Protein AF-A0A949YTZ1-F1 (afdb_monomer_lite)

pLDDT: mean 80.29, std 13.19, range [44.75, 94.56]

Secondary structure (DSSP, 8-state):
--HHHHHHHHHHHHHHHHHHHHHS-SGGGGGHHHHHHHHHHHHHHHH-TTTTTT-GGGGGTT-HHHHTTHHHH-HHHHHHHHHHHHHHHHHHHHHHTT-SSTHHHHHHHHHHHHHHHH--

Sequence (120 aa):
MVPLGRALTLVIAVSLARHAVVHWGHWLSIFVYPALTSGFDILESSFSALGSVGSLAYSQMNAIHVIQIASLSGTSGIVFIVNLFASIWAIAWYQGSLEGQFRRSYAAAGTVVLVVLAFD

Structure (mmCIF, N/CA/C/O backbone):
data_AF-A0A949YTZ1-F1
#
_entry.id   AF-A0A949YTZ1-F1
#
loop_
_atom_site.group_PDB
_atom_site.id
_atom_site.type_symbol
_atom_site.label_atom_id
_atom_site.label_alt_id
_atom_site.label_comp_id
_atom_site.label_asym_id
_atom_site.label_entity_id
_atom_site.label_seq_id
_atom_site.pdbx_PDB_ins_code
_atom_site.Cartn_x
_atom_site.Cartn_y
_atom_site.Cartn_z
_atom_site.occupancy
_atom_site.B_iso_or_equiv
_atom_site.auth_seq_id
_atom_site.auth_comp_id
_atom_site.auth_asym_id
_atom_site.auth_atom_id
_atom_site.pdbx_PDB_model_num
ATOM 1 N N . MET A 1 1 ? 22.061 -3.035 -3.610 1.00 44.75 1 MET A N 1
ATOM 2 C CA . MET A 1 1 ? 22.238 -2.146 -2.439 1.00 44.75 1 MET A CA 1
ATOM 3 C C . MET A 1 1 ? 21.166 -1.048 -2.429 1.00 44.75 1 MET A C 1
ATOM 5 O O . MET A 1 1 ? 21.493 0.119 -2.569 1.00 44.75 1 MET A O 1
ATOM 9 N N . VAL A 1 2 ? 19.886 -1.408 -2.241 1.00 56.72 2 VAL A N 1
ATOM 10 C CA . VAL A 1 2 ? 18.777 -0.4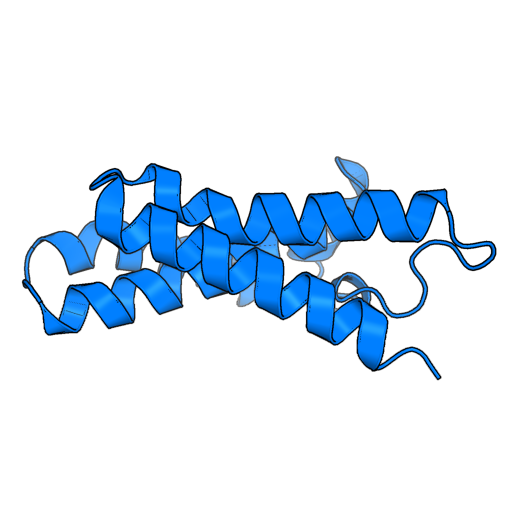38 -2.053 1.00 56.72 2 VAL A CA 1
ATOM 11 C C . VAL A 1 2 ? 17.997 -0.698 -0.739 1.00 56.72 2 VAL A C 1
ATOM 13 O O . VAL A 1 2 ? 16.778 -0.814 -0.771 1.00 56.72 2 VAL A O 1
ATOM 16 N N . PRO A 1 3 ? 18.637 -0.862 0.441 1.00 71.19 3 PRO A N 1
ATOM 17 C CA . PRO A 1 3 ? 17.878 -1.051 1.682 1.00 71.19 3 PRO A CA 1
ATOM 18 C C . PRO A 1 3 ? 17.386 0.278 2.280 1.00 71.19 3 PRO A C 1
ATOM 20 O O . PRO A 1 3 ? 16.286 0.338 2.819 1.00 71.19 3 PRO A O 1
ATOM 23 N N . LEU A 1 4 ? 18.169 1.359 2.167 1.00 73.25 4 LEU A N 1
ATOM 24 C CA . LEU A 1 4 ? 17.906 2.591 2.918 1.00 73.25 4 LEU A CA 1
ATOM 25 C C . LEU A 1 4 ? 16.748 3.414 2.335 1.00 73.25 4 LEU A C 1
ATOM 27 O O . LEU A 1 4 ? 15.892 3.876 3.080 1.00 73.25 4 LEU A O 1
ATOM 31 N N . GLY A 1 5 ? 16.692 3.555 1.006 1.00 76.62 5 GLY A N 1
ATOM 32 C CA . GLY A 1 5 ? 15.622 4.297 0.328 1.00 76.62 5 GLY A CA 1
ATOM 33 C C . GLY A 1 5 ? 14.251 3.669 0.575 1.00 76.62 5 GLY A C 1
ATOM 34 O O . GLY A 1 5 ? 13.339 4.341 1.041 1.00 76.62 5 GLY A O 1
ATOM 35 N N . ARG A 1 6 ? 14.141 2.348 0.383 1.00 77.94 6 ARG A N 1
ATOM 36 C CA . ARG A 1 6 ? 12.920 1.579 0.678 1.00 77.94 6 ARG A CA 1
ATOM 37 C C . ARG A 1 6 ? 12.518 1.694 2.152 1.00 77.94 6 ARG A C 1
ATOM 39 O O . ARG A 1 6 ? 11.340 1.880 2.441 1.00 77.94 6 ARG A O 1
ATOM 46 N N . ALA A 1 7 ? 13.478 1.633 3.079 1.00 82.44 7 ALA A N 1
ATOM 47 C CA . ALA A 1 7 ? 13.200 1.803 4.503 1.00 82.44 7 ALA A CA 1
ATOM 48 C C . ALA A 1 7 ? 12.639 3.199 4.821 1.00 82.44 7 ALA A C 1
ATOM 50 O O . ALA A 1 7 ? 11.643 3.300 5.532 1.00 82.44 7 ALA A O 1
ATOM 51 N N . LEU A 1 8 ? 13.218 4.265 4.257 1.00 86.06 8 LEU A N 1
ATOM 52 C CA . LEU A 1 8 ? 12.710 5.631 4.430 1.00 86.06 8 LEU A CA 1
ATOM 53 C C . LEU A 1 8 ? 11.294 5.779 3.873 1.00 86.06 8 LEU A C 1
ATOM 55 O O . LEU A 1 8 ? 10.420 6.300 4.564 1.00 86.06 8 LEU A O 1
ATOM 59 N N . THR A 1 9 ? 11.051 5.263 2.669 1.00 87.19 9 THR A N 1
ATOM 60 C CA . THR A 1 9 ? 9.725 5.255 2.047 1.00 87.19 9 THR A CA 1
ATOM 61 C C . THR A 1 9 ? 8.686 4.591 2.949 1.00 87.19 9 THR A C 1
ATOM 63 O O . THR A 1 9 ? 7.614 5.152 3.175 1.00 87.19 9 THR A O 1
ATOM 66 N N . LEU A 1 10 ? 9.013 3.427 3.520 1.00 86.50 10 LEU A N 1
ATOM 67 C CA . LEU A 1 10 ? 8.124 2.710 4.435 1.00 86.50 10 LEU A CA 1
ATOM 68 C C . LEU A 1 10 ? 7.902 3.474 5.741 1.00 86.50 10 LEU A C 1
ATOM 70 O O . LEU A 1 10 ? 6.763 3.594 6.183 1.00 86.50 10 LEU A O 1
ATOM 74 N N . VAL A 1 11 ? 8.959 4.022 6.343 1.00 90.75 11 VAL A N 1
ATOM 75 C CA . VAL A 1 11 ? 8.850 4.810 7.580 1.00 90.75 11 VAL A CA 1
ATOM 76 C C . VAL A 1 11 ? 7.938 6.016 7.368 1.00 90.75 11 VAL A C 1
ATOM 78 O O . VAL A 1 11 ? 7.053 6.259 8.190 1.00 90.75 11 VAL A O 1
ATOM 81 N N . ILE A 1 12 ? 8.102 6.736 6.256 1.00 92.19 12 ILE A N 1
ATOM 82 C CA . ILE A 1 12 ? 7.249 7.871 5.890 1.00 92.19 12 ILE A CA 1
ATOM 83 C C . ILE A 1 12 ? 5.807 7.392 5.689 1.00 92.19 12 ILE A C 1
ATOM 85 O O . ILE A 1 12 ? 4.900 7.896 6.354 1.00 92.19 12 ILE A O 1
ATOM 89 N N . ALA A 1 13 ? 5.591 6.386 4.838 1.00 92.88 13 ALA A N 1
ATOM 90 C CA . ALA A 1 13 ? 4.256 5.882 4.521 1.00 92.88 13 ALA A CA 1
ATOM 91 C C . ALA A 1 13 ? 3.496 5.409 5.770 1.00 92.88 13 ALA A C 1
ATOM 93 O O . ALA A 1 13 ? 2.340 5.784 5.970 1.00 92.88 13 ALA A O 1
ATOM 94 N N . VAL A 1 14 ? 4.151 4.638 6.641 1.00 91.69 14 VAL A N 1
ATOM 95 C CA . VAL A 1 14 ? 3.554 4.125 7.882 1.00 91.69 14 VAL A CA 1
ATOM 96 C C . VAL A 1 14 ? 3.296 5.249 8.883 1.00 91.69 14 VAL A C 1
ATOM 98 O O . VAL A 1 14 ? 2.235 5.271 9.503 1.00 91.69 14 VAL A O 1
ATOM 101 N N . SER A 1 15 ? 4.217 6.204 9.034 1.00 92.38 15 SER A N 1
ATOM 102 C CA . SER A 1 15 ? 4.050 7.310 9.989 1.00 92.38 15 SER A CA 1
ATOM 103 C C . SER A 1 15 ? 2.879 8.217 9.609 1.00 92.38 15 SER A C 1
ATOM 105 O O . SER A 1 15 ? 2.051 8.538 10.465 1.00 92.38 15 SER A O 1
ATOM 107 N N . LEU A 1 16 ? 2.761 8.578 8.325 1.00 92.81 16 LEU A N 1
ATOM 108 C CA . LEU A 1 16 ? 1.634 9.365 7.817 1.00 92.81 16 LEU A CA 1
ATOM 109 C C . LEU A 1 16 ? 0.314 8.594 7.898 1.00 92.81 16 LEU A C 1
ATOM 111 O O . LEU A 1 16 ? -0.684 9.151 8.354 1.00 92.81 16 LEU A O 1
ATOM 115 N N . ALA A 1 17 ? 0.308 7.312 7.521 1.00 91.38 17 ALA A N 1
ATOM 116 C CA . ALA A 1 17 ? -0.885 6.479 7.637 1.00 91.38 17 ALA A CA 1
ATOM 117 C C . ALA A 1 17 ? -1.345 6.354 9.094 1.00 91.38 17 ALA A C 1
ATOM 119 O O . ALA A 1 17 ? -2.524 6.543 9.387 1.00 91.38 17 ALA A O 1
ATOM 120 N N . ARG A 1 18 ? -0.418 6.128 10.033 1.00 89.81 18 ARG A N 1
ATOM 121 C CA . ARG A 1 18 ? -0.726 6.089 11.468 1.00 89.81 18 ARG A CA 1
ATOM 122 C C . ARG A 1 18 ? -1.295 7.418 11.951 1.00 89.81 18 ARG A C 1
ATOM 124 O O . ARG A 1 18 ? -2.280 7.418 12.683 1.00 89.81 18 ARG A O 1
ATOM 131 N N . HIS A 1 19 ? -0.692 8.538 11.558 1.00 92.19 19 HIS A N 1
ATOM 132 C CA . HIS A 1 19 ? -1.188 9.859 11.933 1.00 92.19 19 HIS A CA 1
ATOM 133 C C . HIS A 1 19 ? -2.622 10.082 11.423 1.00 92.19 19 HIS A C 1
ATOM 135 O O . HIS A 1 19 ? -3.484 10.493 12.196 1.00 92.19 19 HIS A O 1
ATOM 141 N N . ALA A 1 20 ? -2.909 9.723 10.169 1.00 89.88 20 ALA A N 1
ATOM 142 C CA . ALA A 1 20 ? -4.254 9.813 9.605 1.00 89.88 20 ALA A CA 1
ATOM 143 C C . ALA A 1 20 ? -5.265 8.920 10.345 1.00 89.88 20 ALA A C 1
ATOM 145 O O . ALA A 1 20 ? -6.353 9.378 10.687 1.00 89.88 20 ALA A O 1
ATOM 146 N N . VAL A 1 21 ? -4.904 7.668 10.644 1.00 88.06 21 VAL A N 1
ATOM 147 C CA . VAL A 1 21 ? -5.779 6.725 11.368 1.00 88.06 21 VAL A CA 1
ATOM 148 C C . VAL A 1 21 ? -6.105 7.223 12.778 1.00 88.06 21 VAL A C 1
ATOM 150 O O . VAL A 1 21 ? -7.247 7.105 13.212 1.00 88.06 21 VAL A O 1
ATOM 153 N N . VAL A 1 22 ? -5.126 7.793 13.486 1.00 88.81 22 VAL A N 1
ATOM 154 C CA . VAL A 1 22 ? -5.305 8.256 14.872 1.00 88.81 22 VAL A CA 1
ATOM 155 C C . VAL A 1 22 ? -6.042 9.596 14.948 1.00 88.81 22 VAL A C 1
ATOM 157 O O . VAL A 1 22 ? -6.839 9.788 15.862 1.00 88.81 22 VAL A O 1
ATOM 160 N N . HIS A 1 23 ? -5.797 10.524 14.017 1.00 87.50 23 HIS A N 1
ATOM 161 C CA . HIS A 1 23 ? -6.281 11.904 14.150 1.00 87.50 23 HIS A CA 1
ATOM 162 C C . HIS A 1 23 ? -7.477 12.266 13.268 1.00 87.50 23 HIS A C 1
ATOM 164 O O . HIS A 1 23 ? -8.210 13.184 13.623 1.00 87.50 23 HIS A O 1
ATOM 170 N N . TRP A 1 24 ? -7.696 11.605 12.125 1.00 84.25 24 TRP A N 1
ATOM 171 C CA . TRP A 1 24 ? -8.760 12.031 11.203 1.00 84.25 24 TRP A CA 1
ATOM 172 C C . TRP A 1 24 ? -10.133 11.465 11.563 1.00 84.25 24 TRP A C 1
ATOM 174 O O . TRP A 1 24 ? -11.140 12.017 11.131 1.00 84.25 24 TRP A O 1
ATOM 184 N N . GLY A 1 25 ? -10.193 10.349 12.300 1.00 73.88 25 GLY A N 1
ATOM 185 C CA . GLY A 1 25 ? -11.455 9.695 12.676 1.00 73.88 25 GLY A CA 1
ATOM 186 C C . GLY A 1 25 ? -12.326 9.259 11.487 1.00 73.88 25 GLY A C 1
ATOM 187 O O . GLY A 1 25 ? -13.496 8.933 11.665 1.00 73.88 25 GLY A O 1
ATOM 188 N N . HIS A 1 26 ? -11.778 9.265 10.267 1.00 81.38 26 HIS A N 1
ATOM 189 C CA . HIS A 1 26 ? -12.518 9.061 9.028 1.00 81.38 26 HIS A CA 1
ATOM 190 C C . HIS A 1 26 ? -12.070 7.785 8.312 1.00 81.38 26 HIS A C 1
ATOM 192 O O . HIS A 1 26 ? -10.886 7.431 8.300 1.00 81.38 26 HIS A O 1
ATOM 198 N N . TRP A 1 27 ? -13.015 7.114 7.652 1.00 79.38 27 TRP A N 1
ATOM 199 C CA . TRP A 1 27 ? -12.775 5.843 6.960 1.00 79.38 27 TRP A CA 1
ATOM 200 C C . TRP A 1 27 ? -11.802 5.954 5.780 1.00 79.38 27 TRP A C 1
ATOM 202 O O . TRP A 1 27 ? -11.151 4.982 5.414 1.00 79.38 27 TRP A O 1
ATOM 212 N N . LEU A 1 28 ? -11.625 7.160 5.232 1.00 86.56 28 LEU A N 1
ATOM 213 C CA . LEU A 1 28 ? -10.639 7.426 4.178 1.00 86.56 28 LEU A CA 1
ATOM 214 C C . LEU A 1 28 ? -9.184 7.208 4.630 1.00 86.56 28 LEU A C 1
ATOM 216 O O . LEU A 1 28 ? -8.301 7.105 3.782 1.00 86.56 28 LEU A O 1
ATOM 220 N N . SER A 1 29 ? -8.922 7.093 5.936 1.00 87.81 29 SER A N 1
ATOM 221 C CA . SER A 1 29 ? -7.588 6.787 6.472 1.00 87.81 29 SER A CA 1
ATOM 222 C C . SER A 1 29 ? -7.000 5.469 5.940 1.00 87.81 29 SER A C 1
ATOM 224 O O . SER A 1 29 ? -5.781 5.365 5.810 1.00 87.81 29 SER A O 1
ATOM 226 N N . ILE A 1 30 ? -7.847 4.514 5.531 1.00 87.56 30 ILE A N 1
ATOM 227 C CA . ILE A 1 30 ? -7.443 3.249 4.888 1.00 87.56 30 ILE A CA 1
ATOM 228 C C . ILE A 1 30 ? -6.646 3.486 3.602 1.00 87.56 30 ILE A C 1
ATOM 230 O O . ILE A 1 30 ? -5.754 2.712 3.265 1.00 87.56 30 ILE A O 1
ATOM 234 N N . PHE A 1 31 ? -6.949 4.553 2.862 1.00 92.19 31 PHE A N 1
ATOM 235 C CA . PHE A 1 31 ? -6.311 4.797 1.570 1.00 92.19 31 PHE A CA 1
ATOM 236 C C . PHE A 1 31 ? -4.946 5.467 1.681 1.00 92.19 31 P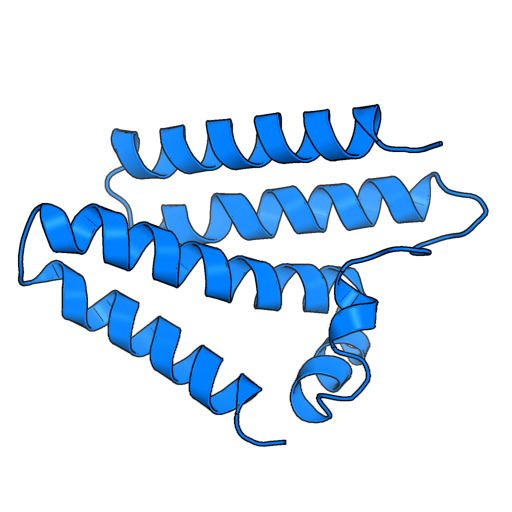HE A C 1
ATOM 238 O O . PHE A 1 31 ? -4.198 5.470 0.708 1.00 92.19 31 PHE A O 1
ATOM 245 N N . VAL A 1 32 ? -4.586 6.016 2.843 1.00 92.75 32 VAL A N 1
ATOM 246 C CA . VAL A 1 32 ? -3.357 6.810 2.989 1.00 92.75 32 VAL A CA 1
ATOM 247 C C . VAL A 1 32 ? -2.115 5.952 2.750 1.00 92.75 32 VAL A C 1
ATOM 249 O O . VAL A 1 32 ? -1.247 6.321 1.963 1.00 92.75 32 VAL A O 1
ATOM 252 N N . TYR A 1 33 ? -2.049 4.774 3.371 1.00 93.25 33 TYR A N 1
ATOM 253 C CA . TYR A 1 33 ? -0.932 3.847 3.184 1.00 93.25 33 TYR A CA 1
ATOM 254 C C . TYR A 1 33 ? -0.787 3.327 1.735 1.00 93.25 33 TYR A C 1
ATOM 256 O O . TYR A 1 33 ? 0.301 3.472 1.162 1.00 93.25 33 TYR A O 1
ATOM 264 N N . PRO A 1 34 ? -1.832 2.759 1.095 1.00 93.81 34 PRO A N 1
ATOM 265 C CA . PRO A 1 34 ? -1.730 2.288 -0.285 1.00 93.81 34 PRO A CA 1
ATOM 266 C C . PRO A 1 34 ? -1.501 3.419 -1.290 1.00 93.81 34 PRO A C 1
ATOM 268 O O . PRO A 1 34 ? -0.753 3.223 -2.245 1.00 93.81 34 PRO A O 1
ATOM 271 N N . ALA A 1 35 ? -2.062 4.614 -1.077 1.00 94.56 35 ALA A N 1
ATOM 272 C CA . ALA A 1 35 ? -1.814 5.757 -1.956 1.00 94.56 35 ALA A CA 1
ATOM 273 C C . ALA A 1 35 ? -0.349 6.210 -1.899 1.00 94.56 35 ALA A C 1
ATOM 275 O O . ALA A 1 35 ? 0.267 6.412 -2.944 1.00 94.56 35 ALA A O 1
ATOM 276 N N . LEU A 1 36 ? 0.232 6.317 -0.697 1.00 94.12 36 LEU A N 1
ATOM 277 C CA . LEU A 1 36 ? 1.635 6.705 -0.536 1.00 94.12 36 LEU A CA 1
ATOM 278 C C . LEU A 1 36 ? 2.573 5.669 -1.157 1.00 94.12 36 LEU A C 1
ATOM 280 O O . LEU A 1 36 ? 3.411 6.022 -1.980 1.00 94.12 36 LEU A O 1
ATOM 284 N N . THR A 1 37 ? 2.415 4.392 -0.808 1.00 93.31 37 THR A N 1
ATOM 285 C CA . THR A 1 37 ? 3.286 3.316 -1.319 1.00 93.31 37 THR A CA 1
ATOM 286 C C . THR A 1 37 ? 3.224 3.177 -2.840 1.00 93.31 37 THR A C 1
ATOM 288 O O . THR A 1 37 ? 4.263 3.026 -3.477 1.00 93.31 37 THR A O 1
ATOM 291 N N . SER A 1 38 ? 2.040 3.315 -3.438 1.00 92.88 38 SER A N 1
ATOM 292 C CA . SER A 1 38 ? 1.875 3.261 -4.899 1.00 92.88 38 SER A CA 1
ATOM 293 C C . SER A 1 38 ? 2.398 4.516 -5.588 1.00 92.88 38 SER A C 1
ATOM 295 O O . SER A 1 38 ? 3.004 4.426 -6.650 1.00 92.88 38 SER A O 1
ATOM 297 N N . GLY A 1 39 ? 2.223 5.689 -4.970 1.00 91.50 39 GLY A N 1
ATOM 298 C CA . GLY A 1 39 ? 2.825 6.933 -5.447 1.00 91.50 39 GLY A CA 1
ATOM 299 C C . GLY A 1 39 ? 4.351 6.852 -5.462 1.00 91.50 39 GLY A C 1
ATOM 300 O O . GLY A 1 39 ? 4.982 7.241 -6.441 1.00 91.50 39 GLY A O 1
ATOM 301 N N . PHE A 1 40 ? 4.951 6.269 -4.422 1.00 90.25 40 PHE A N 1
ATOM 302 C CA . PHE A 1 40 ? 6.388 6.018 -4.395 1.00 90.25 40 PHE A CA 1
ATOM 303 C C . PHE A 1 40 ? 6.838 4.986 -5.436 1.00 90.25 40 PHE A C 1
ATOM 305 O O . PHE A 1 40 ? 7.884 5.198 -6.038 1.00 90.25 40 PHE A O 1
ATOM 312 N N . ASP A 1 41 ? 6.062 3.931 -5.706 1.00 89.25 41 ASP A N 1
ATOM 313 C CA . ASP A 1 41 ? 6.353 2.966 -6.785 1.00 89.25 41 ASP A CA 1
ATOM 314 C C . ASP A 1 41 ? 6.340 3.642 -8.172 1.00 89.25 41 ASP A C 1
ATOM 316 O O . ASP A 1 41 ? 7.216 3.391 -9.001 1.00 89.25 41 ASP A O 1
ATOM 320 N N . ILE A 1 42 ? 5.418 4.586 -8.406 1.00 90.75 42 ILE A N 1
ATOM 321 C CA . ILE A 1 42 ? 5.388 5.406 -9.632 1.00 90.75 42 ILE A CA 1
ATOM 322 C C . ILE A 1 42 ? 6.625 6.305 -9.721 1.00 90.75 42 ILE A C 1
ATOM 324 O O . ILE A 1 42 ? 7.257 6.381 -10.775 1.00 90.75 42 ILE A O 1
ATOM 328 N N . LEU A 1 43 ? 6.995 6.978 -8.630 1.00 89.44 43 LEU A N 1
ATOM 329 C CA . LEU A 1 43 ? 8.190 7.823 -8.607 1.00 89.44 43 LEU A CA 1
ATOM 330 C C . LEU A 1 43 ? 9.455 6.989 -8.851 1.00 89.44 43 LEU A C 1
ATOM 332 O O . LEU A 1 43 ? 10.251 7.326 -9.723 1.00 89.44 43 LEU A O 1
ATOM 336 N N . GLU A 1 44 ? 9.622 5.878 -8.133 1.00 85.56 44 GLU A N 1
ATOM 337 C CA . GLU A 1 44 ? 10.779 4.985 -8.267 1.00 85.56 44 GLU A CA 1
ATOM 338 C C . GLU A 1 44 ? 10.890 4.441 -9.696 1.00 85.56 44 GLU A C 1
ATOM 340 O O . GLU A 1 44 ? 11.961 4.521 -10.296 1.00 85.56 44 GLU A O 1
ATOM 345 N N . SER A 1 45 ? 9.783 3.974 -10.279 1.00 85.88 45 SER A N 1
ATOM 346 C CA . SER A 1 45 ? 9.767 3.465 -11.656 1.00 85.88 45 SER A CA 1
ATOM 347 C C . SER A 1 45 ? 10.015 4.543 -12.713 1.00 85.88 45 SER A C 1
ATOM 349 O O . SER A 1 45 ? 10.611 4.238 -13.742 1.00 85.88 45 SER A O 1
ATOM 351 N N . SER A 1 46 ? 9.628 5.795 -12.454 1.00 86.50 46 SER A N 1
ATOM 352 C CA . SER A 1 46 ? 9.862 6.921 -13.370 1.00 86.50 46 SER A CA 1
ATOM 353 C C . SER A 1 46 ? 11.319 7.397 -13.377 1.00 86.50 46 SER A C 1
ATOM 355 O O . SER A 1 46 ? 11.799 7.879 -14.401 1.00 86.50 46 SER A O 1
ATOM 357 N N . PHE A 1 47 ? 12.033 7.276 -12.252 1.00 83.06 47 PHE A N 1
ATOM 358 C CA . PHE A 1 47 ? 13.438 7.698 -12.131 1.00 83.06 47 PHE A CA 1
ATOM 359 C C . PHE A 1 47 ? 14.447 6.552 -12.293 1.00 83.06 47 PHE A C 1
ATOM 361 O O . PHE A 1 47 ? 15.643 6.800 -12.456 1.00 83.06 47 PHE A O 1
ATOM 368 N N . SER A 1 48 ? 13.996 5.300 -12.237 1.00 79.38 48 SER A N 1
ATOM 369 C CA . SER A 1 48 ? 14.853 4.124 -12.359 1.00 79.38 48 SER A CA 1
ATOM 370 C C . SER A 1 48 ? 15.069 3.733 -13.820 1.00 79.38 48 SER A C 1
ATOM 372 O O . SER 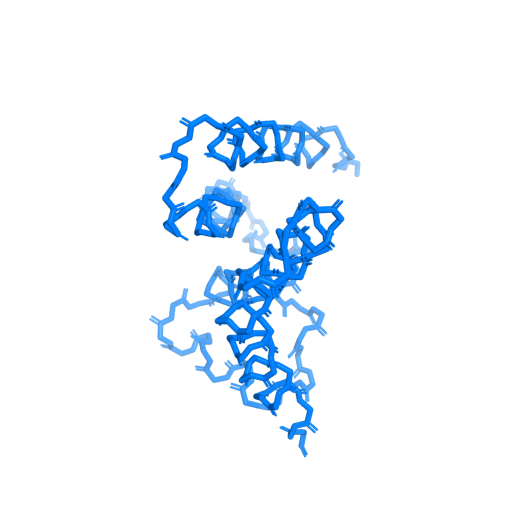A 1 48 ? 14.122 3.453 -14.550 1.00 79.38 48 SER A O 1
ATOM 374 N N . ALA A 1 49 ? 16.332 3.584 -14.230 1.00 73.81 49 ALA A N 1
ATOM 375 C CA . ALA A 1 49 ? 16.681 3.011 -15.535 1.00 73.81 49 ALA A CA 1
ATOM 376 C C . ALA A 1 49 ? 16.219 1.546 -15.693 1.00 73.81 49 ALA A C 1
ATOM 378 O O . ALA A 1 49 ? 16.095 1.052 -16.810 1.00 73.81 49 ALA A O 1
ATOM 379 N N . LEU A 1 50 ? 15.961 0.853 -14.576 1.00 75.25 50 LEU A N 1
ATOM 380 C CA . LEU A 1 50 ? 15.430 -0.512 -14.542 1.00 75.25 50 LEU A CA 1
ATOM 381 C C . LEU A 1 50 ? 13.891 -0.542 -14.449 1.00 75.25 50 LEU A C 1
ATOM 383 O O . LEU A 1 50 ? 13.311 -1.622 -14.373 1.00 75.25 50 LEU A O 1
ATOM 387 N N . GLY A 1 51 ? 13.214 0.610 -14.425 1.00 77.69 51 GLY A N 1
ATOM 388 C CA . GLY A 1 51 ? 11.763 0.687 -14.249 1.00 77.69 51 GLY A CA 1
ATOM 389 C C . GLY A 1 51 ? 11.314 0.151 -12.886 1.00 77.69 51 GLY A C 1
ATOM 390 O O . GLY A 1 51 ? 11.901 0.485 -11.857 1.00 77.69 51 GLY A O 1
ATOM 391 N N . SER A 1 52 ? 10.284 -0.701 -12.870 1.00 79.06 52 SER A N 1
ATOM 392 C CA . SER A 1 52 ? 9.661 -1.253 -11.654 1.00 79.06 52 SER A CA 1
ATOM 393 C C . SER A 1 52 ? 10.354 -2.505 -11.087 1.00 79.06 52 SER A C 1
ATOM 395 O O . SER A 1 52 ? 9.760 -3.246 -10.300 1.00 79.06 52 SER A O 1
ATOM 397 N N . VAL A 1 53 ? 11.612 -2.774 -11.457 1.00 77.31 53 VAL A N 1
ATOM 398 C CA . VAL A 1 53 ? 12.364 -3.942 -10.962 1.00 77.31 53 VAL A CA 1
ATOM 399 C C . VAL A 1 53 ? 12.382 -3.984 -9.428 1.00 77.31 53 VAL A C 1
ATOM 401 O O . VAL A 1 53 ? 12.770 -3.035 -8.750 1.00 77.31 53 VAL A O 1
ATOM 404 N N . GLY A 1 54 ? 11.955 -5.120 -8.869 1.00 78.62 54 GLY A N 1
ATOM 405 C CA . GLY A 1 54 ? 11.834 -5.315 -7.421 1.00 78.62 54 GLY A CA 1
ATOM 406 C C . GLY A 1 54 ? 10.576 -4.698 -6.799 1.00 78.62 54 GLY A C 1
ATOM 407 O O . GLY A 1 54 ? 10.527 -4.556 -5.573 1.00 78.62 54 GLY A O 1
ATOM 408 N N . SER A 1 55 ? 9.588 -4.303 -7.609 1.00 84.44 55 SER A N 1
ATOM 409 C CA . SER A 1 55 ? 8.266 -3.882 -7.137 1.00 84.44 55 SER A CA 1
ATOM 410 C C . SER A 1 55 ? 7.510 -5.042 -6.487 1.00 84.44 55 SER A C 1
ATOM 412 O O . SER A 1 55 ? 7.623 -6.203 -6.891 1.00 84.44 55 SER A O 1
ATOM 414 N N . LEU A 1 56 ? 6.685 -4.709 -5.494 1.00 84.94 56 LEU A N 1
ATOM 415 C CA . LEU A 1 56 ? 5.814 -5.660 -4.809 1.00 84.94 56 LEU A CA 1
ATOM 416 C C . LEU A 1 56 ? 4.804 -6.299 -5.775 1.00 84.94 56 LEU A C 1
ATOM 418 O O . LEU A 1 56 ? 4.400 -7.440 -5.555 1.00 84.94 56 LEU A O 1
ATOM 422 N N . ALA A 1 57 ? 4.475 -5.627 -6.883 1.00 86.50 57 ALA A N 1
ATOM 423 C CA . ALA A 1 57 ? 3.587 -6.148 -7.919 1.00 86.50 57 ALA A CA 1
ATOM 424 C C . ALA A 1 57 ? 4.015 -7.521 -8.461 1.00 86.50 57 ALA A C 1
ATOM 426 O O . ALA A 1 57 ? 3.167 -8.366 -8.735 1.00 86.50 57 ALA A O 1
ATOM 427 N N . TYR A 1 58 ? 5.324 -7.782 -8.547 1.00 87.06 58 TYR A N 1
ATOM 428 C CA . TYR A 1 58 ? 5.848 -9.050 -9.058 1.00 87.06 58 TYR A CA 1
ATOM 429 C C . TYR A 1 58 ? 5.531 -10.248 -8.150 1.00 87.06 58 TYR A C 1
ATOM 431 O O . TYR A 1 58 ? 5.470 -11.377 -8.627 1.00 87.06 58 TYR A O 1
ATOM 439 N N . SER A 1 59 ? 5.254 -10.020 -6.860 1.00 86.50 59 SER A N 1
ATOM 440 C CA . SER A 1 59 ? 4.789 -11.089 -5.961 1.00 86.50 59 SER A CA 1
ATOM 441 C C . SER A 1 59 ? 3.407 -11.632 -6.342 1.00 86.50 59 SER A C 1
ATOM 443 O O . SER A 1 59 ? 3.062 -12.741 -5.951 1.00 86.50 59 SER A O 1
ATOM 445 N N . GLN A 1 60 ? 2.637 -10.872 -7.125 1.00 88.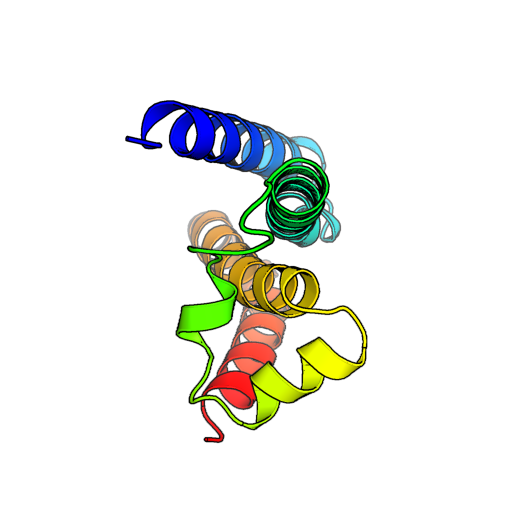38 60 GLN A N 1
ATOM 446 C CA . GLN A 1 60 ? 1.275 -11.212 -7.536 1.00 88.38 60 GLN A CA 1
ATOM 447 C C . GLN A 1 60 ? 1.207 -11.748 -8.972 1.00 88.38 60 GLN A C 1
ATOM 449 O O . GLN A 1 60 ? 0.129 -11.803 -9.553 1.00 88.38 60 GLN A O 1
ATOM 454 N N . MET A 1 61 ? 2.339 -12.145 -9.572 1.00 88.06 61 MET A N 1
ATOM 455 C CA . MET A 1 61 ? 2.366 -12.601 -10.971 1.00 88.06 61 MET A CA 1
ATOM 456 C C . MET A 1 61 ? 1.499 -13.832 -11.251 1.00 88.06 61 MET A C 1
ATOM 458 O O . MET A 1 61 ? 1.001 -13.975 -12.363 1.00 88.06 61 MET A O 1
ATOM 462 N N . ASN A 1 62 ? 1.324 -14.704 -10.257 1.00 86.88 62 ASN A N 1
ATOM 463 C CA . ASN A 1 62 ? 0.525 -15.922 -10.394 1.00 86.88 62 ASN A CA 1
ATOM 464 C C . ASN A 1 62 ? -0.958 -15.716 -10.043 1.00 86.88 62 ASN A C 1
ATOM 466 O O . ASN A 1 62 ? -1.754 -16.610 -10.301 1.00 86.88 62 ASN A O 1
ATOM 470 N N . ALA A 1 63 ? -1.333 -14.553 -9.498 1.00 86.00 63 ALA A N 1
ATOM 471 C CA . ALA A 1 63 ? -2.708 -14.248 -9.123 1.00 86.00 63 ALA A CA 1
ATOM 472 C C . ALA A 1 63 ? -3.441 -13.640 -10.327 1.00 86.00 63 ALA A C 1
ATOM 474 O O . ALA A 1 63 ? -3.370 -12.430 -10.578 1.00 86.00 63 ALA A O 1
ATOM 475 N N . ILE A 1 64 ? -4.123 -14.486 -11.105 1.00 86.06 64 ILE A N 1
ATOM 476 C CA . ILE A 1 64 ? -4.650 -14.117 -12.429 1.00 86.06 64 ILE A CA 1
ATOM 477 C C . ILE A 1 64 ? -5.633 -12.941 -12.381 1.00 86.06 64 ILE A C 1
ATOM 479 O O . ILE A 1 64 ? -5.640 -12.104 -13.282 1.00 86.06 64 ILE A O 1
ATOM 483 N N . HIS A 1 65 ? -6.417 -12.829 -11.311 1.00 83.25 65 HIS A N 1
ATOM 484 C CA . HIS A 1 65 ? -7.372 -11.740 -11.118 1.00 83.25 65 HIS A CA 1
ATOM 485 C C . HIS A 1 65 ? -6.681 -10.429 -10.729 1.00 83.25 65 HIS A C 1
ATOM 487 O O . HIS A 1 65 ? -7.070 -9.354 -11.185 1.00 83.25 65 HIS A O 1
ATOM 493 N N . VAL A 1 66 ? -5.612 -10.508 -9.936 1.00 84.81 66 VAL A N 1
ATOM 494 C CA . VAL A 1 66 ? -4.849 -9.337 -9.484 1.00 84.81 66 VAL A CA 1
ATOM 495 C C . VAL A 1 66 ? -4.026 -8.761 -10.624 1.00 84.81 66 VAL A C 1
ATOM 497 O O . VAL A 1 66 ? -3.970 -7.542 -10.791 1.00 84.81 66 VAL A O 1
ATOM 500 N N . ILE A 1 67 ? -3.420 -9.615 -11.450 1.00 88.44 67 ILE A N 1
ATOM 501 C CA . ILE A 1 67 ? -2.590 -9.142 -12.557 1.00 88.44 67 ILE A CA 1
ATOM 502 C C . ILE A 1 67 ? -3.405 -8.400 -13.627 1.00 88.44 67 ILE A C 1
ATOM 504 O O . ILE A 1 67 ? -2.861 -7.511 -14.279 1.00 88.44 67 ILE A O 1
ATOM 508 N N . GLN A 1 68 ? -4.718 -8.652 -13.751 1.00 89.50 68 GLN A N 1
ATOM 509 C CA . GLN A 1 68 ? -5.584 -7.871 -14.652 1.00 89.50 68 GLN A CA 1
ATOM 510 C C . GLN A 1 68 ? -5.602 -6.381 -14.306 1.00 89.50 68 GLN A C 1
ATOM 512 O O . GLN A 1 68 ? -5.751 -5.542 -15.194 1.00 89.50 68 GLN A O 1
ATOM 517 N N . ILE A 1 69 ? -5.391 -6.024 -13.040 1.00 88.44 69 ILE A N 1
ATOM 518 C CA . ILE A 1 69 ? -5.362 -4.630 -12.581 1.00 88.44 69 ILE A CA 1
ATOM 519 C C . ILE A 1 69 ? -4.201 -3.864 -13.232 1.00 88.44 69 ILE A C 1
ATOM 521 O O . ILE A 1 69 ? -4.323 -2.661 -13.497 1.00 88.44 69 ILE A O 1
ATOM 525 N N . ALA A 1 70 ? -3.115 -4.562 -13.591 1.00 88.88 70 ALA A N 1
ATOM 526 C CA . ALA A 1 70 ? -2.008 -3.955 -14.322 1.00 88.88 70 ALA A CA 1
ATOM 527 C C . ALA A 1 70 ? -2.428 -3.402 -15.688 1.00 88.88 70 ALA A C 1
ATOM 529 O O . ALA A 1 70 ? -1.827 -2.432 -16.142 1.00 88.88 70 ALA A O 1
ATOM 530 N N . SER A 1 71 ? -3.473 -3.945 -16.322 1.00 89.56 71 SER A N 1
ATOM 531 C CA . SER A 1 71 ? -3.977 -3.407 -17.594 1.00 89.56 71 SER A CA 1
ATOM 532 C C . SER A 1 71 ? -4.577 -2.001 -17.460 1.00 89.56 71 SER A C 1
ATOM 534 O O . SER A 1 71 ? -4.549 -1.234 -18.418 1.00 89.56 71 SER A O 1
ATOM 536 N N . LEU A 1 72 ? -5.086 -1.643 -16.275 1.00 89.69 72 LEU A N 1
ATOM 537 C CA . LEU A 1 72 ? -5.729 -0.350 -16.019 1.00 89.69 72 LEU A CA 1
ATOM 538 C C . LEU A 1 72 ? -4.758 0.700 -15.478 1.00 89.69 72 LEU A C 1
ATOM 540 O O . LEU A 1 72 ? -4.924 1.889 -15.733 1.00 89.69 72 LEU A O 1
ATOM 544 N N . SER A 1 73 ? -3.780 0.275 -14.680 1.00 88.56 73 SER A N 1
ATOM 545 C CA . SER A 1 73 ? -2.964 1.192 -13.868 1.00 88.56 73 SER A CA 1
ATOM 546 C C . SER A 1 73 ? -1.493 0.790 -13.750 1.00 88.56 73 SER A C 1
ATOM 548 O O . SER A 1 73 ? -0.731 1.446 -13.045 1.00 88.56 73 SER A O 1
ATOM 550 N N . GLY A 1 74 ? -1.066 -0.260 -14.454 1.00 89.25 74 GLY A N 1
ATOM 551 C CA . GLY A 1 74 ? 0.294 -0.785 -14.374 1.00 89.25 74 GLY A CA 1
ATOM 552 C C . GLY A 1 74 ? 0.609 -1.468 -13.039 1.00 89.25 74 GLY A C 1
ATOM 553 O O . GLY A 1 74 ? -0.275 -1.819 -12.255 1.00 89.25 74 GLY A O 1
ATOM 554 N N . THR A 1 75 ? 1.901 -1.671 -12.769 1.00 91.25 75 THR A N 1
ATOM 555 C CA . THR A 1 75 ? 2.375 -2.356 -11.553 1.00 91.25 75 THR A CA 1
ATOM 556 C C . THR A 1 75 ? 1.985 -1.621 -10.274 1.00 91.25 75 THR A C 1
ATOM 558 O O . THR A 1 75 ? 1.654 -2.264 -9.280 1.00 91.25 75 THR A O 1
ATOM 561 N N . SER A 1 76 ? 1.933 -0.289 -10.301 1.00 91.25 76 SER A N 1
ATOM 562 C CA . SER A 1 76 ? 1.560 0.526 -9.141 1.00 91.25 76 SER A CA 1
ATOM 563 C C . SER A 1 76 ? 0.107 0.307 -8.703 1.00 91.25 76 SER A C 1
ATOM 565 O O . SER A 1 76 ? -0.186 0.372 -7.512 1.00 91.25 76 SER A O 1
ATOM 567 N N . GLY A 1 77 ? -0.794 -0.047 -9.623 1.00 90.56 77 GLY A N 1
ATOM 568 C CA . GLY A 1 77 ? -2.158 -0.469 -9.294 1.00 90.56 77 GLY A CA 1
ATOM 569 C C . GLY A 1 77 ? -2.224 -1.758 -8.485 1.00 90.56 77 GLY A C 1
ATOM 570 O O . GLY A 1 77 ? -2.999 -1.872 -7.534 1.00 90.56 77 GLY A O 1
ATOM 571 N N . ILE A 1 78 ? -1.364 -2.722 -8.819 1.00 91.88 78 ILE A N 1
ATOM 572 C CA . ILE A 1 78 ? -1.229 -3.955 -8.039 1.00 91.88 78 ILE A CA 1
ATOM 573 C C . ILE A 1 78 ? -0.672 -3.623 -6.650 1.00 91.88 78 ILE A C 1
ATOM 575 O O . ILE A 1 78 ? -1.221 -4.077 -5.645 1.00 91.88 78 ILE A O 1
ATOM 579 N N . VAL A 1 79 ? 0.373 -2.788 -6.575 1.00 92.44 79 VAL A N 1
ATOM 580 C CA . VAL A 1 79 ? 0.935 -2.314 -5.296 1.00 92.44 79 VAL A CA 1
ATOM 581 C C . VAL A 1 79 ? -0.144 -1.649 -4.439 1.00 92.44 79 VAL A C 1
ATOM 583 O O . VAL A 1 79 ? -0.206 -1.910 -3.235 1.00 92.44 79 VAL A O 1
ATOM 586 N N . PHE A 1 80 ? -1.025 -0.856 -5.050 1.00 93.25 80 PHE A N 1
ATOM 587 C CA . PHE A 1 80 ? -2.133 -0.204 -4.363 1.00 93.25 80 PHE A CA 1
ATOM 588 C C . PHE A 1 80 ? -3.081 -1.214 -3.734 1.00 93.25 80 PHE A C 1
ATOM 590 O O . PHE A 1 80 ? -3.351 -1.129 -2.541 1.00 93.25 80 PHE A O 1
ATOM 597 N N . ILE A 1 81 ? -3.561 -2.188 -4.505 1.00 91.06 81 ILE A N 1
ATOM 598 C CA . ILE A 1 81 ? -4.558 -3.160 -4.038 1.00 91.06 81 ILE A CA 1
ATOM 599 C C . ILE A 1 81 ? -3.990 -4.069 -2.949 1.00 91.06 81 ILE A C 1
ATOM 601 O O . ILE A 1 81 ? -4.652 -4.301 -1.934 1.00 91.06 81 ILE A O 1
ATOM 605 N N . VAL A 1 82 ? -2.744 -4.521 -3.098 1.00 90.19 82 VAL A N 1
ATOM 606 C CA . VAL A 1 82 ? -2.100 -5.357 -2.077 1.00 90.19 82 VAL A CA 1
ATOM 607 C C . VAL A 1 82 ? -1.866 -4.570 -0.784 1.00 90.19 82 VAL A C 1
ATOM 609 O O . VAL A 1 82 ? -2.126 -5.071 0.309 1.00 90.19 82 VAL A O 1
ATOM 612 N N . ASN A 1 83 ? -1.430 -3.312 -0.870 1.00 91.94 83 ASN A N 1
ATOM 613 C CA . ASN A 1 83 ? -1.264 -2.488 0.329 1.00 91.94 83 ASN A CA 1
ATOM 614 C C . ASN A 1 83 ? -2.601 -2.017 0.914 1.00 91.94 83 ASN A C 1
ATOM 616 O O . ASN A 1 83 ? -2.690 -1.793 2.122 1.00 91.94 83 ASN A O 1
ATOM 620 N N . LEU A 1 84 ? -3.648 -1.898 0.094 1.00 90.38 84 LEU A N 1
ATOM 621 C CA . LEU A 1 84 ? -4.999 -1.581 0.545 1.00 90.38 84 LEU A CA 1
ATOM 622 C C . LEU A 1 84 ? -5.519 -2.716 1.418 1.00 90.38 84 LEU A C 1
ATOM 624 O O . LEU A 1 84 ? -6.018 -2.467 2.515 1.00 90.38 84 LEU A O 1
ATOM 628 N N . PHE A 1 85 ? -5.308 -3.955 0.976 1.00 86.81 85 PHE A N 1
ATOM 629 C CA . PHE A 1 85 ? -5.599 -5.138 1.769 1.00 86.81 85 PHE A CA 1
ATOM 630 C C . PHE A 1 85 ? -4.921 -5.098 3.144 1.00 86.81 85 PHE A C 1
ATOM 632 O O . PHE A 1 85 ? -5.583 -5.219 4.179 1.00 86.81 85 PHE A O 1
ATOM 639 N N . ALA A 1 86 ? -3.605 -4.870 3.152 1.00 87.06 86 ALA A N 1
ATOM 640 C CA . ALA A 1 86 ? -2.820 -4.792 4.379 1.00 87.06 86 ALA A CA 1
ATOM 641 C C . ALA A 1 86 ? -3.299 -3.655 5.300 1.00 87.06 86 ALA A C 1
ATOM 643 O O . ALA A 1 86 ? -3.402 -3.844 6.513 1.00 87.06 86 ALA A O 1
ATOM 644 N N . SER A 1 87 ? -3.640 -2.491 4.738 1.00 89.50 87 SER A N 1
ATOM 645 C CA . SER A 1 87 ? -4.124 -1.339 5.503 1.00 89.50 87 SER A CA 1
ATOM 646 C C . SER A 1 87 ? -5.482 -1.602 6.155 1.00 89.50 87 SER A C 1
ATOM 648 O O . SER A 1 87 ? -5.648 -1.307 7.340 1.00 89.50 87 SER A O 1
ATOM 650 N N . ILE A 1 88 ? -6.423 -2.218 5.429 1.00 87.38 88 ILE A N 1
ATOM 651 C CA . ILE A 1 88 ? -7.734 -2.599 5.973 1.00 87.38 88 ILE A CA 1
ATOM 652 C C . ILE A 1 88 ? -7.553 -3.515 7.185 1.00 87.38 88 ILE A C 1
ATOM 654 O O . ILE A 1 88 ? -8.146 -3.260 8.233 1.00 87.38 88 ILE A O 1
ATOM 658 N N . TRP A 1 89 ? -6.711 -4.545 7.068 1.00 83.75 89 TRP A N 1
ATOM 659 C CA . TRP A 1 89 ? -6.453 -5.480 8.165 1.00 83.75 89 TRP A CA 1
ATOM 660 C C . TRP A 1 89 ? -5.751 -4.829 9.352 1.00 83.75 89 TRP A C 1
ATOM 662 O O . TRP A 1 89 ? -6.155 -5.056 10.492 1.00 83.75 89 TRP A O 1
ATOM 672 N N . ALA A 1 90 ? -4.742 -3.994 9.106 1.00 86.69 90 ALA A N 1
ATOM 673 C CA . ALA A 1 90 ? -4.030 -3.289 10.167 1.00 86.69 90 ALA A CA 1
ATOM 674 C C . ALA A 1 90 ? -4.970 -2.370 10.965 1.00 86.69 90 ALA A C 1
ATOM 676 O O . ALA A 1 90 ? -4.940 -2.369 12.197 1.00 86.69 90 ALA A O 1
ATOM 677 N N . ILE A 1 91 ? -5.842 -1.628 10.277 1.00 85.19 91 ILE A N 1
ATOM 678 C CA . ILE A 1 91 ? -6.816 -0.737 10.917 1.00 85.19 91 ILE A CA 1
ATOM 679 C C . ILE A 1 91 ?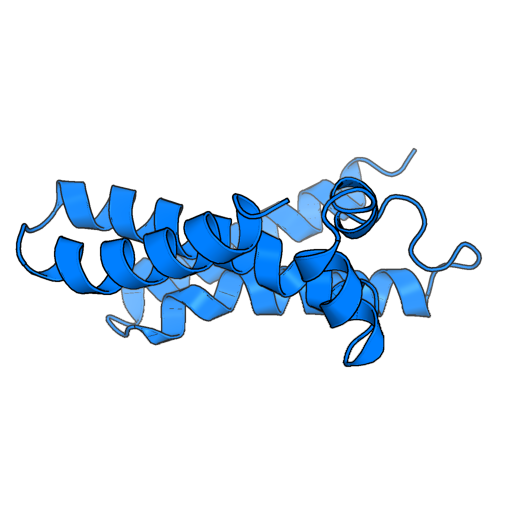 -7.906 -1.544 11.626 1.00 85.19 91 ILE A C 1
ATOM 681 O O . ILE A 1 91 ? -8.240 -1.229 12.767 1.00 85.19 91 ILE A O 1
ATOM 685 N N . ALA A 1 92 ? -8.421 -2.608 11.004 1.00 82.44 92 ALA A N 1
ATOM 686 C CA . ALA A 1 92 ? -9.407 -3.492 11.622 1.00 82.44 92 ALA A CA 1
ATOM 687 C C . ALA A 1 92 ? -8.867 -4.143 12.903 1.00 82.44 92 ALA A C 1
ATOM 689 O O . ALA A 1 92 ? -9.597 -4.256 13.887 1.00 82.44 92 ALA A O 1
ATOM 690 N N . TRP A 1 93 ? -7.589 -4.533 12.914 1.00 82.31 93 TRP A N 1
ATOM 691 C CA . TRP A 1 93 ? -6.916 -5.060 14.098 1.00 82.31 93 TRP A CA 1
ATOM 692 C C . TRP A 1 93 ? -6.750 -3.987 15.180 1.00 82.31 93 TRP A C 1
ATOM 694 O O . TRP A 1 93 ? -7.093 -4.220 16.338 1.00 82.31 93 TRP A O 1
ATOM 704 N N . TYR A 1 94 ? -6.281 -2.794 14.801 1.00 82.38 94 TYR A N 1
ATOM 705 C CA . TYR A 1 94 ? -6.073 -1.672 15.720 1.00 82.38 94 TYR A CA 1
ATOM 706 C C . TYR A 1 94 ? -7.378 -1.186 16.372 1.00 82.38 94 TYR A C 1
ATOM 708 O O . TYR A 1 94 ? -7.428 -0.970 17.578 1.00 82.38 94 TYR A O 1
ATOM 716 N N . GLN A 1 95 ? -8.455 -1.049 15.598 1.00 75.38 95 GLN A N 1
ATOM 717 C CA . GLN A 1 95 ? -9.758 -0.608 16.107 1.00 75.38 95 GLN A CA 1
ATOM 718 C C . GLN A 1 95 ? -10.556 -1.745 16.753 1.00 75.38 95 GLN A C 1
ATOM 720 O O . GLN A 1 95 ? -11.352 -1.504 17.658 1.00 75.38 95 GLN A O 1
ATOM 725 N N . GLY A 1 96 ? -10.324 -2.993 16.338 1.00 63.84 96 GLY A N 1
ATOM 726 C CA . GLY A 1 96 ? -10.903 -4.180 16.964 1.00 63.84 96 GLY A CA 1
ATOM 727 C C . GLY A 1 96 ? -10.467 -4.370 18.419 1.00 63.84 96 GLY A C 1
ATOM 728 O O . GLY A 1 96 ? -11.200 -5.002 19.179 1.00 63.84 96 GLY A O 1
ATOM 729 N N . SER A 1 97 ? -9.334 -3.786 18.826 1.00 59.16 97 SER A N 1
ATOM 730 C CA . SER A 1 97 ? -8.933 -3.708 20.236 1.00 59.16 97 SER A CA 1
ATOM 731 C C . SER A 1 97 ? -9.585 -2.548 21.003 1.00 59.16 97 SER A C 1
ATOM 733 O O . SER A 1 97 ? -9.369 -2.452 22.208 1.00 59.16 97 SER A O 1
ATOM 735 N N . LEU A 1 98 ? -10.319 -1.652 20.328 1.00 55.75 98 LEU A N 1
ATOM 736 C CA . LEU A 1 98 ? -10.865 -0.418 20.901 1.00 55.75 98 LEU A CA 1
ATOM 737 C C . LEU A 1 98 ? -12.402 -0.421 20.996 1.00 55.75 98 LEU A C 1
ATOM 739 O O . LEU A 1 98 ? -12.892 -0.029 22.044 1.00 55.75 98 LEU A O 1
ATOM 743 N N . GLU A 1 99 ? -13.174 -0.895 20.002 1.00 54.66 99 GLU A N 1
ATOM 744 C CA . GLU A 1 99 ? -14.654 -0.959 20.102 1.00 54.66 99 GLU A CA 1
ATOM 745 C C . GLU A 1 99 ? -15.336 -1.854 19.030 1.00 54.66 99 GLU A C 1
ATOM 747 O O . GLU A 1 99 ? -14.971 -1.877 17.854 1.00 54.66 99 GLU A O 1
ATOM 752 N N . GLY A 1 100 ? -16.373 -2.610 19.427 1.00 52.44 100 GLY A N 1
ATOM 753 C CA . GLY A 1 100 ? -16.901 -3.774 18.686 1.00 52.44 100 GLY A CA 1
ATOM 754 C C . GLY A 1 100 ? -17.814 -3.526 17.467 1.00 52.44 100 GLY A C 1
ATOM 755 O O . GLY A 1 100 ? -18.057 -4.470 16.711 1.00 52.44 100 GLY A O 1
ATOM 756 N N . GLN A 1 101 ? -18.319 -2.308 17.233 1.00 51.72 101 GLN A N 1
ATOM 757 C CA . GLN A 1 101 ? -19.221 -2.011 16.096 1.00 51.72 101 GLN A CA 1
ATOM 758 C C . GLN A 1 101 ? -18.472 -1.663 14.800 1.00 51.72 101 GLN A C 1
ATOM 760 O O . GLN A 1 101 ? -18.910 -2.044 13.713 1.00 51.72 101 GLN A O 1
ATOM 765 N N . PHE A 1 102 ? -17.296 -1.038 14.906 1.00 52.84 102 PHE A N 1
ATOM 766 C CA . PHE A 1 102 ? -16.467 -0.637 13.760 1.00 52.84 102 PHE A CA 1
ATOM 767 C C . PHE A 1 102 ? -15.795 -1.827 13.043 1.00 52.84 102 PHE A C 1
ATOM 769 O O . PHE A 1 102 ? -15.356 -1.721 11.899 1.00 52.84 102 PHE A O 1
ATOM 776 N N . ARG A 1 103 ? -15.800 -3.006 13.681 1.00 58.66 103 ARG A N 1
ATOM 777 C CA . ARG A 1 103 ? -15.219 -4.263 13.186 1.00 58.66 103 ARG A CA 1
ATOM 778 C C . ARG A 1 103 ? -15.897 -4.805 11.922 1.00 58.66 103 ARG A C 1
ATOM 780 O O . ARG A 1 103 ? -15.242 -5.477 11.136 1.00 58.66 103 ARG A O 1
ATOM 787 N N . ARG A 1 104 ? -17.196 -4.549 11.709 1.00 53.28 104 ARG A N 1
ATOM 788 C CA . ARG A 1 104 ? -17.973 -5.202 10.630 1.00 53.28 104 ARG A CA 1
ATOM 789 C C . ARG A 1 104 ? -17.706 -4.615 9.244 1.00 53.28 104 ARG A C 1
ATOM 791 O O . ARG A 1 104 ? -17.548 -5.381 8.301 1.00 53.28 104 ARG A O 1
ATOM 798 N N . SER A 1 105 ? -17.600 -3.292 9.120 1.00 57.50 105 SER A N 1
ATOM 799 C CA . SER A 1 105 ? -17.431 -2.633 7.815 1.00 57.50 105 SER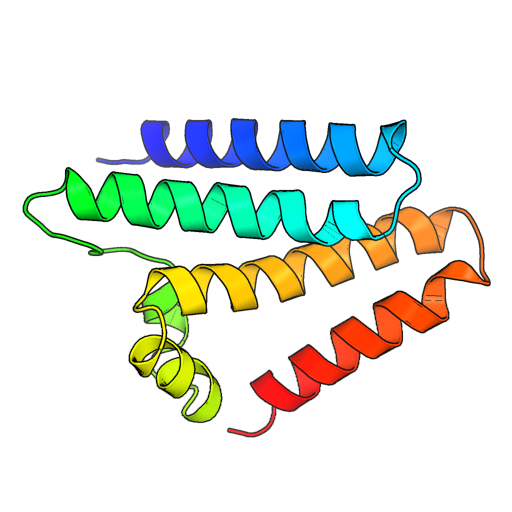 A CA 1
ATOM 800 C C . SER A 1 105 ? -16.037 -2.858 7.217 1.00 57.50 105 SER A C 1
ATOM 802 O O . SER A 1 105 ? -15.908 -3.095 6.019 1.00 57.50 105 SER A O 1
ATOM 804 N N . TYR A 1 106 ? -14.996 -2.866 8.055 1.00 61.78 106 TYR A N 1
ATOM 805 C CA . TYR A 1 106 ? -13.620 -3.135 7.622 1.00 61.78 106 TYR A CA 1
ATOM 806 C C . TYR A 1 106 ? -13.364 -4.625 7.419 1.00 61.78 106 TYR A C 1
ATOM 808 O O . TYR A 1 106 ? -12.696 -4.993 6.458 1.00 61.78 106 TYR A O 1
ATOM 816 N N . ALA A 1 107 ? -13.942 -5.489 8.265 1.00 60.38 107 ALA A N 1
ATOM 817 C CA . ALA A 1 107 ? -13.903 -6.927 8.025 1.00 60.38 107 ALA A CA 1
ATOM 818 C C . ALA A 1 107 ? -14.561 -7.270 6.687 1.00 60.38 107 ALA A C 1
ATOM 820 O O . ALA A 1 107 ? -13.966 -8.029 5.940 1.00 60.38 107 ALA A O 1
ATOM 821 N N . ALA A 1 108 ? -15.702 -6.650 6.344 1.00 59.88 108 ALA A N 1
ATOM 822 C CA . ALA A 1 108 ? -16.369 -6.844 5.056 1.00 59.88 108 ALA A CA 1
ATOM 823 C C . ALA A 1 108 ? -15.469 -6.453 3.870 1.00 59.88 108 ALA A C 1
ATOM 825 O O . ALA A 1 108 ? -15.284 -7.263 2.961 1.00 59.88 108 ALA A O 1
ATOM 826 N N . ALA A 1 109 ? -14.847 -5.267 3.907 1.00 62.78 109 ALA A N 1
ATOM 827 C CA . ALA A 1 109 ? -13.908 -4.822 2.873 1.00 62.78 109 ALA A CA 1
ATOM 828 C C . ALA A 1 109 ? -12.671 -5.738 2.775 1.00 62.78 109 ALA A C 1
ATOM 830 O O . ALA A 1 109 ? -12.250 -6.097 1.677 1.00 62.78 109 ALA A O 1
ATOM 831 N N . GLY A 1 110 ? -12.137 -6.185 3.916 1.00 62.53 110 GLY A N 1
ATOM 832 C CA . GLY A 1 110 ? -11.025 -7.134 3.986 1.00 62.53 110 GLY A CA 1
ATOM 833 C C . GLY A 1 110 ? -11.393 -8.511 3.435 1.00 62.53 110 GLY A C 1
ATOM 834 O O . GLY A 1 110 ? -10.597 -9.098 2.710 1.00 62.53 110 GLY A O 1
ATOM 835 N N . THR A 1 111 ? -12.606 -9.010 3.698 1.00 61.34 111 THR A N 1
ATOM 836 C CA . THR A 1 111 ? -13.107 -10.251 3.086 1.00 61.34 111 THR A CA 1
ATOM 837 C C . THR A 1 111 ? -13.323 -10.114 1.592 1.00 61.34 111 THR A C 1
ATOM 839 O O . THR A 1 111 ? -13.004 -11.052 0.882 1.00 61.34 111 THR A O 1
ATOM 842 N N . VAL A 1 112 ? -13.820 -8.980 1.089 1.00 61.94 112 VAL A N 1
ATOM 843 C CA . VAL A 1 112 ? -13.981 -8.784 -0.362 1.00 61.94 112 VAL A CA 1
ATOM 844 C C . VAL A 1 112 ? -12.622 -8.844 -1.050 1.00 61.94 112 VAL A C 1
ATOM 846 O O . VAL A 1 112 ? -12.478 -9.534 -2.052 1.00 61.94 112 VAL A O 1
ATOM 849 N N . VAL A 1 113 ? -11.605 -8.201 -0.476 1.00 64.81 113 VAL A N 1
ATOM 850 C CA . VAL A 1 113 ? -10.253 -8.270 -1.031 1.00 64.81 113 VAL A CA 1
ATOM 851 C C . VAL A 1 113 ? -9.645 -9.668 -0.857 1.00 64.81 113 VAL A C 1
ATOM 853 O O . VAL A 1 113 ? -9.066 -10.170 -1.807 1.00 64.81 113 VAL A O 1
ATOM 856 N N . LEU A 1 114 ? -9.847 -10.356 0.277 1.00 64.88 114 LEU A N 1
ATOM 857 C CA . LEU A 1 114 ? -9.442 -11.764 0.434 1.00 64.88 114 LEU A CA 1
ATOM 858 C C . LEU A 1 114 ? -10.105 -12.677 -0.590 1.00 64.88 114 LEU A C 1
ATOM 860 O O . LEU A 1 114 ? -9.438 -13.544 -1.122 1.00 64.88 114 LEU A O 1
ATOM 864 N N . VAL A 1 115 ? -11.396 -12.501 -0.859 1.00 62.59 115 VAL A N 1
ATOM 865 C CA . VAL A 1 115 ? -12.126 -13.288 -1.856 1.00 62.59 115 VAL A CA 1
ATOM 866 C C . VAL A 1 115 ? -11.546 -13.022 -3.243 1.00 62.59 115 VAL A C 1
ATOM 868 O O . VAL A 1 115 ? -11.262 -13.967 -3.965 1.00 62.59 115 VAL A O 1
ATOM 871 N N . VAL A 1 116 ? -11.271 -11.764 -3.590 1.00 61.84 116 VAL A N 1
ATOM 872 C CA . VAL A 1 116 ? -10.619 -11.417 -4.864 1.00 61.84 116 VAL A CA 1
ATOM 873 C C . VAL A 1 116 ? -9.198 -11.994 -4.968 1.00 61.84 116 VAL A C 1
ATOM 875 O O . VAL A 1 116 ? -8.766 -12.325 -6.065 1.00 61.84 116 VAL A O 1
ATOM 878 N N . LEU A 1 117 ? -8.485 -12.134 -3.846 1.00 60.16 117 LEU A N 1
ATOM 879 C CA . LEU A 1 117 ? -7.146 -12.733 -3.788 1.00 60.16 117 LEU A CA 1
ATOM 880 C C . LEU A 1 117 ? -7.151 -14.270 -3.698 1.00 60.16 117 LEU A C 1
ATOM 882 O O . LEU A 1 117 ? -6.149 -14.880 -4.039 1.00 60.16 117 LEU A O 1
ATOM 886 N N . ALA A 1 118 ? -8.222 -14.888 -3.192 1.00 59.25 118 ALA A N 1
ATOM 887 C CA . ALA A 1 118 ? -8.305 -16.329 -2.924 1.00 59.25 118 ALA A CA 1
ATOM 888 C C . ALA A 1 118 ? -8.951 -17.127 -4.062 1.00 59.25 118 ALA A C 1
ATOM 890 O O . ALA A 1 118 ? -8.809 -18.347 -4.106 1.00 59.25 118 ALA A O 1
ATOM 891 N N . PHE A 1 119 ? -9.681 -16.462 -4.958 1.00 51.88 119 PHE A N 1
ATOM 892 C CA . PHE A 1 119 ? -10.042 -17.047 -6.241 1.00 51.88 119 PHE A CA 1
ATOM 893 C C . PHE A 1 119 ? -8.829 -16.906 -7.167 1.00 51.88 119 PHE A C 1
ATOM 895 O O . PHE A 1 119 ? -8.726 -15.940 -7.915 1.00 51.88 119 PHE A O 1
ATOM 902 N N . ASP A 1 120 ? -7.881 -17.833 -7.047 1.00 46.91 120 ASP A N 1
ATOM 903 C CA . ASP A 1 120 ? -6.920 -18.168 -8.106 1.00 46.91 120 ASP A CA 1
ATOM 904 C C . ASP A 1 120 ? -7.603 -19.037 -9.174 1.00 46.91 120 ASP A C 1
ATOM 906 O O . ASP A 1 120 ? -8.348 -19.975 -8.795 1.00 46.91 120 ASP A O 1
#

Foldseek 3Di:
DPPPVVVVLQVVLVVVLVCCLVPVVDPCSLQSNLVSQLVVLVVCQVPDPVRNPPPPLVVCPVLVLLVVLCVVPRSSSSSSLVSSLVSLVVSLVVCVVPDDPVNPVSVVVNVVSVVSRVPD

Radius of gyration: 15.13 Å; chains: 1; bounding box: 42×30×38 Å